Protein AF-A0A8S2FJY9-F1 (afdb_monomer)

InterPro domains:
  IPR004911 Gamma interferon inducible lysosomal thiol reductase GILT [PTHR13234] (1-100)

Sequence (102 aa):
PFIYCTESNDGDVQKVAEECAKKFNVDIDQINACTSSKLGNTLQHNNGLLTEALTPQHDFVPWVTLNGEHTTQIQDDAEADLVALLCKTYKGSTIPDACKKR

Secondary structure (DSSP, 8-state):
-HHHHHHTS-S-HHHHHHHHHHHHT--HHHHHHHHTSHHHHHHHHHHHHHHHT-SSPP-SSS---BTTB--HHHHHHHHHHHHHHHHHH---SS--GGGGG-

Foldseek 3Di:
DLVCQLVVDDDDSLVSSVVSCVVVVNDVVVVVVCCPDPNVVVVVVVVVVVQCPQVVRDPDPPFDDDPSDGDPVLVVCCVVPVLQSCLVPDPDPDRDPSSVVD

pLDDT: mean 96.14, std 3.98, range [67.19, 98.75]

Structure (mmCIF, N/CA/C/O backbone):
data_AF-A0A8S2FJY9-F1
#
_entry.id   AF-A0A8S2FJY9-F1
#
loop_
_atom_site.group_PDB
_atom_site.id
_atom_site.t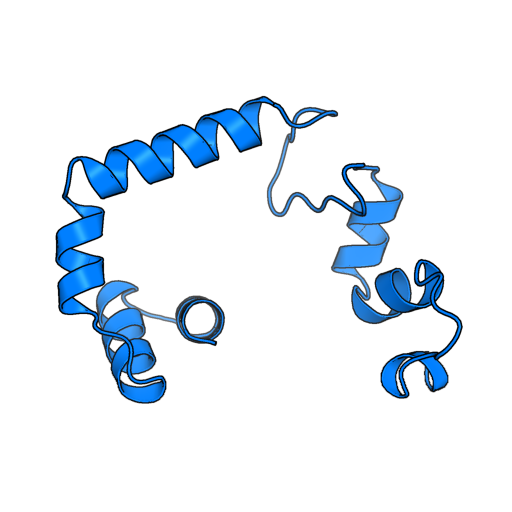ype_symbol
_atom_site.label_atom_id
_atom_site.label_alt_id
_atom_site.label_comp_id
_atom_site.label_asym_id
_atom_site.label_entity_id
_atom_site.label_seq_id
_atom_site.pdbx_PDB_ins_code
_atom_site.Cartn_x
_atom_site.Cartn_y
_atom_site.Cartn_z
_atom_site.occupancy
_atom_site.B_iso_or_equiv
_atom_site.auth_seq_id
_atom_site.auth_comp_id
_atom_site.auth_asym_id
_atom_site.auth_atom_id
_atom_site.pdbx_PDB_model_num
ATOM 1 N N . PRO A 1 1 ? 4.171 -8.936 2.449 1.00 93.50 1 PRO A N 1
ATOM 2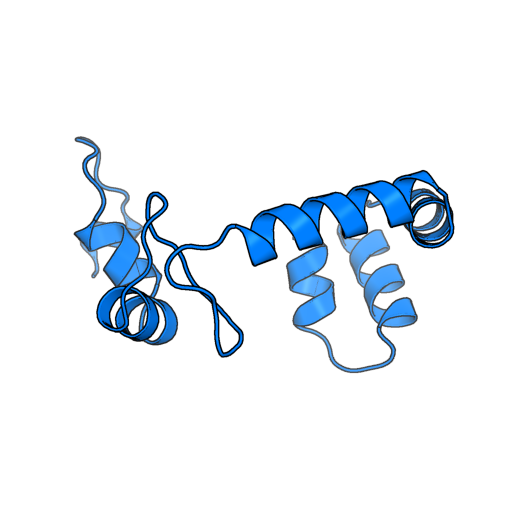 C CA . PRO A 1 1 ? 5.515 -8.957 3.088 1.00 93.50 1 PRO A CA 1
ATOM 3 C C . PRO A 1 1 ? 6.584 -8.254 2.241 1.00 93.50 1 PRO A C 1
ATOM 5 O O . PRO A 1 1 ? 7.318 -7.442 2.785 1.00 93.50 1 PRO A O 1
ATOM 8 N N . PHE A 1 2 ? 6.636 -8.529 0.930 1.00 97.19 2 PHE A N 1
ATOM 9 C CA . PHE A 1 2 ? 7.569 -7.887 -0.005 1.00 97.19 2 PHE A CA 1
ATOM 10 C C . PHE A 1 2 ? 7.445 -6.355 -0.030 1.00 97.19 2 PHE A C 1
ATOM 12 O O . PHE A 1 2 ? 8.384 -5.688 0.375 1.00 97.19 2 PHE A O 1
ATOM 19 N N . ILE A 1 3 ? 6.266 -5.815 -0.373 1.00 96.81 3 ILE A N 1
ATOM 20 C CA . ILE A 1 3 ? 6.025 -4.358 -0.429 1.00 96.81 3 ILE A CA 1
ATOM 21 C C . ILE A 1 3 ? 6.365 -3.684 0.906 1.00 96.81 3 ILE A C 1
ATOM 23 O O . ILE A 1 3 ? 7.129 -2.734 0.929 1.00 96.81 3 ILE A O 1
ATOM 27 N N . TYR A 1 4 ? 5.876 -4.225 2.029 1.00 97.44 4 TYR A N 1
ATOM 28 C CA . TYR A 1 4 ? 6.202 -3.697 3.361 1.00 97.44 4 TYR A CA 1
ATOM 29 C C . TYR A 1 4 ? 7.713 -3.646 3.618 1.00 97.44 4 TYR A C 1
ATOM 31 O O . TYR A 1 4 ? 8.206 -2.669 4.164 1.00 97.44 4 TYR A O 1
ATOM 39 N N . CYS A 1 5 ? 8.454 -4.683 3.221 1.00 98.06 5 CYS A N 1
ATOM 40 C CA . CYS A 1 5 ? 9.907 -4.678 3.331 1.00 98.06 5 CYS A CA 1
ATOM 41 C C . CYS A 1 5 ? 10.521 -3.582 2.463 1.00 98.06 5 CYS A C 1
ATOM 43 O O . CYS A 1 5 ? 11.370 -2.857 2.961 1.00 98.06 5 CYS A O 1
ATOM 45 N N . THR A 1 6 ? 10.068 -3.418 1.221 1.00 97.50 6 THR A N 1
ATOM 46 C CA . THR A 1 6 ? 10.586 -2.368 0.341 1.00 97.50 6 THR A CA 1
ATOM 47 C C . THR A 1 6 ? 10.335 -0.969 0.901 1.00 97.50 6 THR A C 1
ATOM 49 O O . THR A 1 6 ? 11.264 -0.180 0.970 1.00 97.50 6 THR A O 1
ATOM 52 N N . GLU A 1 7 ? 9.123 -0.695 1.381 1.00 96.56 7 GLU A N 1
ATOM 53 C CA . GLU A 1 7 ? 8.731 0.615 1.924 1.00 96.56 7 GLU A CA 1
ATOM 54 C C . GLU A 1 7 ? 9.331 0.917 3.309 1.00 96.56 7 GLU A C 1
ATOM 56 O O . GLU A 1 7 ? 9.424 2.072 3.707 1.00 96.56 7 GLU A O 1
ATOM 61 N N . SER A 1 8 ? 9.726 -0.107 4.074 1.00 97.00 8 SER A N 1
ATOM 62 C CA . SER A 1 8 ? 10.269 0.070 5.435 1.00 97.00 8 SER A CA 1
ATOM 63 C C . SER A 1 8 ? 11.792 0.214 5.482 1.00 97.00 8 SER A C 1
ATOM 65 O O . SER A 1 8 ? 12.353 0.268 6.576 1.00 97.00 8 SER A O 1
ATOM 67 N N . ASN A 1 9 ? 12.474 0.186 4.338 1.00 96.25 9 ASN A N 1
ATOM 68 C CA . ASN A 1 9 ? 13.928 0.299 4.269 1.00 96.25 9 ASN A CA 1
ATOM 69 C C . ASN A 1 9 ? 14.315 1.523 3.440 1.00 96.25 9 ASN A C 1
ATOM 71 O O . ASN A 1 9 ? 13.816 1.721 2.335 1.00 96.25 9 ASN A O 1
ATOM 75 N N . ASP A 1 10 ? 15.247 2.310 3.968 1.00 94.19 10 ASP A N 1
ATOM 76 C CA . ASP A 1 10 ? 15.795 3.468 3.274 1.00 94.19 10 ASP A CA 1
ATOM 77 C C . ASP A 1 10 ? 16.821 3.050 2.214 1.00 94.19 10 ASP A C 1
ATOM 79 O O . ASP A 1 10 ? 17.564 2.079 2.380 1.00 94.19 10 ASP A O 1
ATOM 83 N N . GLY A 1 11 ? 16.930 3.843 1.150 1.00 94.81 11 GLY A N 1
ATOM 84 C CA . GLY A 1 11 ? 17.976 3.701 0.142 1.00 94.81 11 GLY A CA 1
ATOM 85 C C . GLY A 1 11 ? 17.439 3.684 -1.281 1.00 94.81 11 GLY A C 1
ATOM 86 O O . GLY A 1 11 ? 16.359 4.187 -1.577 1.00 94.81 11 GLY A O 1
ATOM 87 N N . ASP A 1 12 ? 18.242 3.129 -2.185 1.00 96.88 12 ASP A N 1
ATOM 88 C CA . ASP A 1 12 ? 17.833 2.947 -3.572 1.00 96.88 12 ASP A CA 1
ATOM 89 C C . ASP A 1 12 ? 16.728 1.887 -3.655 1.00 96.88 12 ASP A C 1
ATOM 91 O O . ASP A 1 12 ? 16.937 0.728 -3.293 1.00 96.88 12 ASP A O 1
ATOM 95 N N . VAL A 1 13 ? 15.555 2.293 -4.143 1.00 93.50 13 VAL A N 1
ATOM 96 C CA . VAL A 1 13 ? 14.350 1.454 -4.166 1.00 93.50 13 VAL A CA 1
ATOM 97 C C . VAL A 1 13 ? 14.573 0.153 -4.940 1.00 93.50 13 VAL A C 1
ATOM 99 O O . VAL A 1 13 ? 14.044 -0.881 -4.536 1.00 93.50 13 VAL A O 1
ATOM 102 N N . GLN A 1 14 ? 15.373 0.160 -6.014 1.00 94.06 14 GLN A N 1
ATOM 103 C CA . GLN A 1 14 ? 15.643 -1.057 -6.786 1.00 94.06 14 GLN A CA 1
ATOM 104 C C . GLN A 1 14 ? 16.498 -2.035 -5.981 1.00 94.06 14 GLN A C 1
ATOM 106 O O . GLN A 1 14 ? 16.144 -3.208 -5.870 1.00 94.06 14 GLN A O 1
ATOM 111 N N . LYS A 1 15 ? 17.568 -1.553 -5.342 1.00 96.94 15 LYS A N 1
ATOM 112 C CA . LYS A 1 15 ? 18.416 -2.395 -4.481 1.00 96.94 15 LYS A CA 1
ATOM 113 C C . LYS A 1 15 ? 17.641 -2.967 -3.300 1.00 96.94 15 LYS A C 1
ATOM 115 O O . LYS A 1 15 ? 17.722 -4.164 -3.030 1.00 96.94 15 LYS A O 1
ATOM 120 N N . VAL A 1 16 ? 16.852 -2.132 -2.627 1.00 97.88 16 VAL A N 1
ATOM 121 C CA . VAL A 1 16 ? 16.010 -2.569 -1.508 1.00 97.88 16 VAL A CA 1
ATOM 122 C C . VAL A 1 16 ? 14.987 -3.609 -1.984 1.00 97.88 16 VAL A C 1
ATOM 124 O O . VAL A 1 16 ? 14.794 -4.637 -1.331 1.00 97.88 16 VAL A O 1
ATOM 127 N N . ALA A 1 17 ? 14.352 -3.394 -3.140 1.00 97.12 17 ALA A N 1
ATOM 128 C CA . ALA A 1 17 ? 13.436 -4.365 -3.727 1.00 97.12 17 ALA A CA 1
ATOM 129 C C . ALA A 1 17 ? 14.132 -5.703 -4.024 1.00 97.12 17 ALA A C 1
ATOM 131 O O . ALA A 1 17 ? 13.586 -6.747 -3.683 1.00 97.12 17 ALA A O 1
ATOM 132 N N . GLU A 1 18 ? 15.346 -5.714 -4.573 1.00 97.31 18 GLU A N 1
ATOM 133 C CA . GLU A 1 18 ? 16.107 -6.950 -4.803 1.00 97.31 18 GLU A CA 1
ATOM 134 C C . GLU A 1 18 ? 16.416 -7.711 -3.501 1.00 97.31 18 GLU A C 1
ATOM 136 O O . GLU A 1 18 ? 16.288 -8.938 -3.441 1.00 97.31 18 GLU A O 1
ATOM 141 N N . GLU A 1 19 ? 16.804 -7.006 -2.436 1.00 97.69 19 GLU A N 1
ATOM 142 C CA . GLU A 1 19 ? 17.069 -7.605 -1.122 1.00 97.69 19 GLU A CA 1
ATOM 143 C C . GLU A 1 19 ? 15.798 -8.197 -0.499 1.00 97.69 19 GLU A C 1
ATOM 145 O O . GLU A 1 19 ? 15.781 -9.351 -0.051 1.00 97.69 19 GLU A O 1
ATOM 150 N N . CYS A 1 20 ? 14.702 -7.440 -0.529 1.00 98.38 20 CYS A N 1
ATOM 151 C CA . CYS A 1 20 ? 13.401 -7.895 -0.058 1.00 98.38 20 CYS A CA 1
ATOM 152 C C . CYS A 1 20 ? 12.861 -9.060 -0.899 1.00 98.38 20 CYS A C 1
ATOM 154 O O . CYS A 1 20 ? 12.245 -9.978 -0.351 1.00 98.38 20 CYS A O 1
ATOM 156 N N . ALA A 1 21 ? 13.120 -9.075 -2.208 1.00 98.06 21 ALA A N 1
ATOM 157 C CA . ALA A 1 21 ? 12.723 -10.165 -3.088 1.00 98.06 21 ALA A CA 1
ATOM 158 C C . ALA A 1 21 ? 13.429 -11.469 -2.711 1.00 98.06 21 ALA A C 1
ATOM 160 O O . ALA A 1 21 ? 12.763 -12.489 -2.534 1.00 98.06 21 ALA A O 1
ATOM 161 N N . LYS A 1 22 ? 14.746 -11.422 -2.464 1.00 97.56 22 LYS A N 1
ATOM 162 C CA . LYS A 1 22 ? 15.515 -12.574 -1.959 1.00 97.56 22 LYS A CA 1
ATOM 163 C C . LYS A 1 22 ? 14.963 -13.073 -0.625 1.00 97.56 22 LYS A C 1
ATOM 165 O O . LYS A 1 22 ? 14.762 -14.272 -0.451 1.00 97.56 22 LYS A O 1
ATOM 170 N N . LYS A 1 23 ? 14.668 -12.159 0.305 1.00 97.69 23 LYS A N 1
ATOM 171 C CA . LYS A 1 23 ? 14.142 -12.493 1.639 1.00 97.69 23 LYS A CA 1
ATOM 172 C C . LYS A 1 23 ? 12.800 -13.227 1.591 1.00 97.69 23 LYS A C 1
ATOM 174 O O . LYS A 1 23 ? 12.559 -14.101 2.420 1.00 97.69 23 LYS A O 1
ATOM 179 N N . PHE A 1 24 ? 11.928 -12.866 0.651 1.00 97.69 24 PHE A N 1
ATOM 180 C CA . PHE A 1 24 ? 10.577 -13.427 0.541 1.00 97.69 24 PHE A CA 1
ATOM 181 C C . PHE A 1 24 ? 10.387 -14.370 -0.651 1.00 97.69 24 PHE A C 1
ATOM 183 O O . PHE A 1 24 ? 9.252 -14.747 -0.933 1.00 97.69 24 PHE A O 1
ATOM 190 N N . ASN A 1 25 ? 11.477 -14.774 -1.313 1.00 96.94 25 ASN A N 1
ATOM 191 C CA . ASN A 1 25 ? 11.468 -15.644 -2.489 1.00 96.94 25 ASN A CA 1
ATOM 192 C C . ASN A 1 25 ? 10.515 -15.147 -3.596 1.00 96.94 25 ASN A C 1
ATOM 194 O O . ASN A 1 25 ? 9.706 -15.901 -4.137 1.00 96.94 25 ASN A O 1
ATOM 198 N N . VAL A 1 26 ? 10.586 -13.848 -3.882 1.00 97.75 26 VAL A N 1
ATOM 199 C CA . VAL A 1 26 ? 9.858 -13.194 -4.973 1.00 97.75 26 VAL A CA 1
ATOM 200 C C . VAL A 1 26 ? 10.762 -13.143 -6.201 1.00 97.75 26 VAL A C 1
ATOM 202 O O . VAL A 1 26 ? 11.931 -12.781 -6.095 1.00 97.75 26 VAL A O 1
ATOM 205 N N . ASP A 1 27 ? 10.219 -13.488 -7.367 1.00 97.56 27 ASP A N 1
ATOM 206 C CA . ASP A 1 27 ? 10.924 -13.382 -8.645 1.00 97.56 27 ASP A CA 1
ATOM 207 C C . ASP A 1 27 ? 11.009 -11.906 -9.072 1.00 97.56 27 ASP A C 1
ATOM 209 O O . ASP A 1 27 ? 10.068 -11.340 -9.639 1.00 97.56 27 ASP A O 1
ATOM 213 N N . ILE A 1 28 ? 12.127 -11.259 -8.733 1.00 96.81 28 ILE A N 1
ATOM 214 C CA . ILE A 1 28 ? 12.344 -9.844 -9.047 1.00 96.81 28 ILE A CA 1
ATOM 215 C C . ILE A 1 28 ? 12.512 -9.609 -10.551 1.00 96.81 28 ILE A C 1
ATOM 217 O O . ILE A 1 28 ? 12.116 -8.554 -11.042 1.00 96.81 28 ILE A O 1
ATOM 221 N N . ASP A 1 29 ? 13.020 -10.587 -11.303 1.00 97.06 29 ASP A N 1
ATOM 222 C CA . ASP A 1 29 ? 13.221 -10.452 -12.745 1.00 97.06 29 ASP A CA 1
ATOM 223 C C . ASP A 1 29 ? 11.875 -10.386 -13.471 1.00 97.06 29 ASP A C 1
ATOM 225 O O . ASP A 1 29 ? 11.684 -9.547 -14.355 1.00 97.06 29 ASP A O 1
ATOM 229 N N . GLN A 1 30 ? 10.893 -11.188 -13.041 1.00 97.44 30 GLN A N 1
ATOM 230 C CA . GLN A 1 30 ? 9.515 -11.070 -13.529 1.00 97.44 30 GLN A CA 1
ATOM 231 C C . GLN A 1 30 ? 8.886 -9.716 -13.190 1.00 97.44 30 GLN A C 1
ATOM 233 O O . GLN A 1 30 ? 8.191 -9.139 -14.031 1.00 97.44 30 GLN A O 1
ATOM 238 N N . ILE A 1 31 ? 9.131 -9.182 -11.988 1.00 96.69 31 ILE A N 1
ATOM 239 C CA . ILE A 1 31 ? 8.638 -7.853 -11.600 1.00 96.69 31 ILE A CA 1
ATOM 240 C C . ILE A 1 31 ? 9.278 -6.776 -12.481 1.00 96.69 31 ILE A C 1
ATOM 242 O O . ILE A 1 31 ? 8.556 -5.974 -13.069 1.00 96.69 31 ILE A O 1
ATOM 246 N N . ASN A 1 32 ? 10.600 -6.791 -12.644 1.00 95.81 32 ASN A N 1
ATOM 247 C CA . ASN A 1 32 ? 11.346 -5.826 -13.456 1.00 95.81 32 ASN A CA 1
ATOM 248 C C . ASN A 1 32 ? 10.948 -5.874 -14.938 1.00 95.81 32 ASN A C 1
ATOM 250 O O . ASN A 1 32 ? 10.785 -4.838 -15.587 1.00 95.81 32 ASN A O 1
ATOM 254 N N . ALA A 1 33 ? 10.731 -7.073 -15.481 1.00 97.31 33 ALA A N 1
ATOM 255 C CA . ALA A 1 33 ? 10.191 -7.231 -16.824 1.00 97.31 33 ALA A CA 1
ATOM 256 C C . ALA A 1 33 ? 8.765 -6.660 -16.922 1.00 97.31 33 ALA A C 1
ATOM 258 O O . ALA A 1 33 ? 8.416 -6.024 -17.916 1.00 97.31 33 ALA A O 1
ATOM 259 N N . CYS A 1 34 ? 7.941 -6.840 -15.885 1.00 97.81 34 CYS A N 1
ATOM 260 C CA . CYS A 1 34 ? 6.579 -6.317 -15.847 1.00 97.81 34 CYS A CA 1
ATOM 261 C C . CYS A 1 34 ? 6.542 -4.782 -15.808 1.00 97.81 34 CYS A C 1
ATOM 263 O O . CYS A 1 34 ? 5.786 -4.194 -16.587 1.00 97.81 34 CYS A O 1
ATOM 265 N N . THR A 1 35 ? 7.359 -4.126 -14.974 1.00 95.88 35 THR A N 1
ATOM 266 C CA . THR A 1 35 ? 7.303 -2.664 -14.749 1.00 95.88 35 THR A CA 1
ATOM 267 C C . THR A 1 35 ? 7.550 -1.833 -16.008 1.00 95.88 35 THR A C 1
ATOM 269 O O . THR A 1 35 ? 6.995 -0.745 -16.139 1.00 95.88 35 THR A O 1
ATOM 272 N N . SER A 1 36 ? 8.325 -2.357 -16.960 1.00 95.62 36 SER A N 1
ATOM 273 C CA . SER A 1 36 ? 8.613 -1.716 -18.252 1.00 95.62 36 SER A CA 1
ATOM 274 C C . SER A 1 36 ? 7.739 -2.222 -19.411 1.00 95.62 36 SER A C 1
ATOM 276 O O . SER A 1 36 ? 7.865 -1.757 -20.545 1.00 95.62 36 SER A O 1
ATOM 278 N N . SER A 1 37 ? 6.833 -3.167 -19.150 1.00 98.38 37 SER A N 1
ATOM 279 C CA . SER A 1 37 ? 5.987 -3.790 -20.170 1.00 98.38 37 SER A CA 1
ATOM 280 C C . SER A 1 37 ? 4.636 -3.089 -20.355 1.00 98.38 37 SER A C 1
ATOM 282 O O . SER A 1 37 ? 4.164 -2.322 -19.512 1.00 98.38 37 SER A O 1
ATOM 284 N N . LYS A 1 38 ? 3.929 -3.456 -21.434 1.00 98.62 38 LYS A N 1
ATOM 285 C CA . LYS A 1 38 ? 2.519 -3.085 -21.638 1.00 98.62 38 LYS A CA 1
ATOM 286 C C . LYS A 1 38 ? 1.623 -3.541 -20.479 1.00 98.62 38 LYS A C 1
ATOM 288 O O . LYS A 1 38 ? 0.666 -2.843 -20.149 1.00 98.62 38 LYS A O 1
ATOM 293 N N . LEU A 1 39 ? 1.914 -4.696 -19.875 1.00 98.38 39 LEU A N 1
ATOM 294 C CA . LEU A 1 39 ? 1.152 -5.189 -18.730 1.00 98.38 39 LEU A CA 1
ATOM 295 C C . LEU A 1 39 ? 1.320 -4.252 -17.530 1.00 98.38 39 LEU A C 1
ATOM 297 O O . LEU A 1 39 ? 0.314 -3.837 -16.965 1.00 98.38 39 LEU A O 1
ATOM 301 N N . GLY A 1 40 ? 2.553 -3.852 -17.204 1.00 98.50 40 GLY A N 1
ATOM 302 C CA . GLY A 1 40 ? 2.823 -2.890 -16.130 1.00 98.50 40 GLY A CA 1
ATOM 303 C C . GLY A 1 40 ? 2.086 -1.568 -16.340 1.00 98.50 40 GLY A C 1
ATOM 304 O O . GLY A 1 40 ? 1.398 -1.094 -15.439 1.00 98.50 40 GLY A O 1
ATOM 305 N N . ASN A 1 41 ? 2.125 -1.027 -17.562 1.00 98.69 41 ASN A N 1
ATOM 306 C CA . ASN A 1 41 ? 1.369 0.179 -17.904 1.00 98.69 41 ASN A CA 1
ATOM 307 C C . ASN A 1 41 ? -0.154 -0.009 -17.755 1.00 98.69 41 ASN A C 1
ATOM 309 O O . ASN A 1 41 ? -0.827 0.858 -17.206 1.00 98.69 41 ASN A O 1
ATOM 313 N N . THR A 1 42 ? -0.689 -1.155 -18.186 1.00 98.69 42 THR A N 1
ATOM 314 C CA . THR A 1 42 ? -2.122 -1.475 -18.060 1.00 98.69 42 THR A CA 1
ATOM 315 C C . THR A 1 42 ? -2.548 -1.558 -16.593 1.00 98.69 42 THR A C 1
ATOM 317 O O . THR A 1 42 ? -3.583 -1.014 -16.219 1.00 98.69 42 THR A O 1
ATOM 320 N N . LEU A 1 43 ? -1.741 -2.205 -15.748 1.00 98.69 43 LEU A N 1
ATOM 321 C CA . LEU A 1 43 ? -1.999 -2.300 -14.311 1.00 98.69 43 LEU A CA 1
ATOM 322 C C . LEU A 1 43 ? -1.967 -0.917 -13.648 1.00 98.69 43 LEU A C 1
ATOM 324 O O . LEU A 1 43 ? -2.871 -0.593 -12.880 1.00 98.69 43 LEU A O 1
ATOM 328 N N . GLN A 1 44 ? -0.988 -0.076 -13.997 1.00 98.62 44 GLN A N 1
ATOM 329 C CA . GLN A 1 44 ? -0.907 1.290 -13.477 1.00 98.62 44 GLN A CA 1
ATOM 330 C C . GLN A 1 44 ? -2.094 2.153 -13.929 1.00 98.62 44 GLN A C 1
ATOM 332 O O . GLN A 1 44 ? -2.636 2.908 -13.126 1.00 98.62 44 GLN A O 1
ATOM 337 N N . HIS A 1 45 ? -2.537 2.018 -15.183 1.00 98.62 45 HIS A N 1
ATOM 338 C CA . HIS A 1 45 ? -3.730 2.703 -15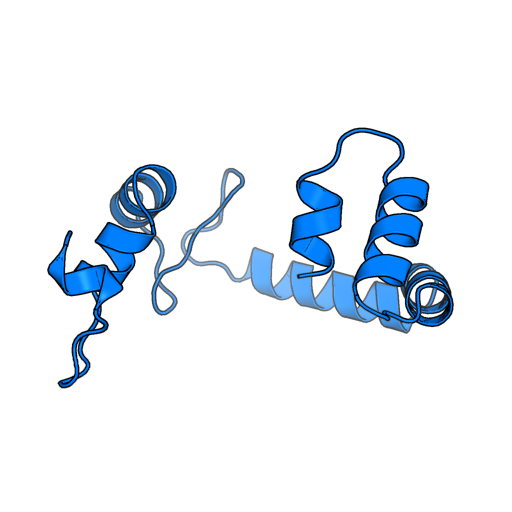.684 1.00 98.62 45 HIS A CA 1
ATOM 339 C C . HIS A 1 45 ? -4.993 2.284 -14.920 1.00 98.62 45 HIS A C 1
ATOM 341 O O . HIS A 1 45 ? -5.757 3.146 -14.494 1.00 98.62 45 HIS A O 1
ATOM 347 N N . ASN A 1 46 ? -5.181 0.983 -14.679 1.00 98.75 46 ASN A N 1
ATOM 348 C CA . ASN A 1 46 ? -6.316 0.483 -13.902 1.00 98.75 46 ASN A CA 1
ATOM 349 C C . ASN A 1 46 ? -6.315 1.027 -12.467 1.00 98.75 46 ASN A C 1
ATOM 351 O O . ASN A 1 46 ? -7.367 1.415 -11.966 1.00 98.75 46 ASN A O 1
ATOM 355 N N . ASN A 1 47 ? -5.147 1.106 -11.822 1.00 98.44 47 ASN A N 1
ATOM 356 C CA . ASN A 1 47 ? -5.027 1.744 -10.510 1.00 98.44 47 ASN A CA 1
ATOM 357 C C . ASN A 1 47 ? -5.383 3.237 -10.574 1.00 98.44 47 ASN A C 1
ATOM 359 O O . ASN A 1 47 ? -6.084 3.720 -9.695 1.00 98.44 47 ASN A O 1
ATOM 363 N N . GLY A 1 48 ? -4.975 3.946 -11.633 1.00 98.31 48 GLY A N 1
ATOM 364 C CA . GLY A 1 48 ? -5.381 5.333 -11.878 1.00 98.31 48 GLY A CA 1
ATOM 365 C C . GLY A 1 48 ? -6.901 5.497 -11.955 1.00 98.31 48 GLY A C 1
ATOM 366 O O . GLY A 1 48 ? -7.454 6.325 -11.242 1.00 98.31 48 GLY A O 1
ATOM 367 N N . LEU A 1 49 ? -7.585 4.645 -12.727 1.00 98.56 49 LEU A N 1
ATOM 368 C CA . LEU A 1 49 ? -9.051 4.654 -12.824 1.00 98.56 49 LEU A CA 1
ATOM 369 C C . LEU A 1 49 ? -9.734 4.370 -11.476 1.00 98.56 49 LEU A C 1
ATOM 371 O O . LEU A 1 49 ? -10.733 5.007 -11.150 1.00 98.56 49 LEU A O 1
ATOM 375 N N . LEU A 1 50 ? -9.206 3.432 -10.681 1.00 97.75 50 LEU A N 1
ATOM 376 C CA . LEU A 1 50 ? -9.724 3.144 -9.336 1.00 97.75 50 LEU A CA 1
ATOM 377 C C . LEU A 1 50 ? -9.556 4.344 -8.395 1.00 97.75 50 LEU A C 1
ATOM 379 O O . LEU A 1 50 ? -10.469 4.657 -7.635 1.00 97.75 50 LEU A O 1
ATOM 383 N N . THR A 1 51 ? -8.413 5.025 -8.468 1.00 98.00 51 THR A N 1
ATOM 384 C CA . THR A 1 51 ? -8.113 6.216 -7.667 1.00 98.00 51 THR A CA 1
ATOM 385 C C . THR A 1 51 ? -8.954 7.428 -8.088 1.00 98.00 51 THR A C 1
ATOM 387 O O . THR A 1 51 ? -9.432 8.172 -7.233 1.00 98.00 51 THR A O 1
ATOM 390 N N . GLU A 1 52 ? -9.185 7.623 -9.389 1.00 97.62 52 GLU A N 1
ATOM 391 C CA . GLU A 1 52 ? -10.071 8.669 -9.924 1.00 97.62 52 GLU A CA 1
ATOM 392 C C . GLU A 1 52 ? -11.541 8.439 -9.549 1.00 97.62 52 GLU A C 1
ATOM 394 O O . GLU A 1 52 ? -12.285 9.397 -9.354 1.00 97.62 52 GLU A O 1
ATOM 399 N N . ALA A 1 53 ? -11.958 7.177 -9.410 1.00 97.25 53 ALA A N 1
ATOM 400 C CA . ALA A 1 53 ? -13.320 6.804 -9.036 1.00 97.25 53 ALA A CA 1
ATOM 401 C C . ALA A 1 53 ? -13.620 6.930 -7.527 1.00 97.25 53 ALA A C 1
ATOM 403 O O . ALA A 1 53 ? -14.752 6.669 -7.108 1.00 97.25 53 ALA A O 1
ATOM 404 N N . LEU A 1 54 ? -12.637 7.307 -6.698 1.00 97.56 54 LEU A N 1
ATOM 405 C CA . LEU A 1 54 ? -12.836 7.488 -5.259 1.00 97.56 54 LEU A CA 1
ATOM 406 C C . LEU A 1 54 ? -13.898 8.555 -4.971 1.00 97.56 54 LEU A C 1
ATOM 408 O O . LEU A 1 54 ? -13.930 9.619 -5.586 1.00 97.56 54 LEU A O 1
ATOM 412 N N . THR A 1 55 ? -14.764 8.267 -4.000 1.00 95.44 55 THR A N 1
ATOM 413 C CA . THR A 1 55 ? -15.773 9.205 -3.499 1.00 95.44 55 THR A CA 1
ATOM 414 C C . THR A 1 55 ? -15.702 9.269 -1.965 1.00 95.44 55 THR A C 1
ATOM 416 O O . THR A 1 55 ? -15.930 8.244 -1.322 1.00 95.44 55 THR A O 1
ATOM 419 N N . PRO A 1 56 ? -15.428 10.446 -1.365 1.00 96.31 56 PRO A N 1
ATOM 420 C CA . PRO A 1 56 ? -15.008 11.682 -2.031 1.00 96.31 56 PRO A CA 1
ATOM 421 C C . PRO A 1 56 ? -13.679 11.520 -2.784 1.00 96.31 56 PRO A C 1
ATOM 423 O O . PRO A 1 56 ? -12.907 10.598 -2.514 1.00 96.31 56 PRO A O 1
ATOM 426 N N . GLN A 1 57 ? -13.440 12.412 -3.748 1.00 96.94 57 GLN A N 1
ATOM 427 C CA . GLN A 1 57 ? -12.160 12.473 -4.446 1.00 96.94 57 GLN A CA 1
ATOM 428 C C . GLN A 1 57 ? -11.055 12.778 -3.427 1.00 96.94 57 GLN A C 1
ATOM 430 O O . GLN A 1 57 ? -11.218 13.668 -2.594 1.00 96.94 57 GLN A O 1
ATOM 435 N N . HIS A 1 58 ? -9.955 12.031 -3.497 1.00 96.31 58 HIS A N 1
ATOM 436 C CA . HIS A 1 58 ? -8.807 12.229 -2.619 1.00 96.31 58 HIS A CA 1
ATOM 437 C C . HIS A 1 58 ? -8.103 13.562 -2.912 1.00 96.31 58 HIS A C 1
ATOM 439 O O . HIS A 1 58 ? -7.953 13.953 -4.071 1.00 96.31 58 HIS A O 1
ATOM 445 N N . ASP A 1 59 ? -7.645 14.239 -1.864 1.00 96.25 59 ASP A N 1
ATOM 446 C CA . ASP A 1 59 ? -6.878 15.490 -1.930 1.00 96.25 59 ASP A CA 1
ATOM 447 C C . ASP A 1 59 ? -5.465 15.362 -1.329 1.00 96.25 59 ASP A C 1
ATOM 449 O O . ASP A 1 59 ? -4.614 16.222 -1.561 1.00 96.25 59 ASP A O 1
ATOM 453 N N . PHE A 1 60 ? -5.177 14.259 -0.632 1.00 96.50 60 PHE A N 1
ATOM 454 C CA . PHE A 1 60 ? -3.843 13.885 -0.165 1.00 96.50 60 PHE A CA 1
ATOM 455 C C . PHE A 1 60 ? -3.650 12.363 -0.142 1.00 96.50 60 PHE A C 1
ATOM 457 O O . PHE A 1 60 ? -4.560 11.581 -0.424 1.00 96.50 60 PHE A O 1
ATOM 464 N N . VAL A 1 61 ? -2.427 11.945 0.187 1.00 96.50 61 VAL A N 1
ATOM 465 C CA . VAL A 1 61 ? -2.082 10.553 0.488 1.00 96.50 61 VAL A CA 1
ATOM 466 C C . VAL A 1 61 ? -1.385 10.473 1.852 1.00 96.50 61 VAL A C 1
ATOM 468 O O . VAL A 1 61 ? -0.651 11.405 2.190 1.00 96.50 61 VAL A O 1
ATOM 471 N N . PRO A 1 62 ? -1.566 9.379 2.617 1.00 96.12 62 PRO A N 1
ATOM 472 C CA . PRO A 1 62 ? -2.387 8.200 2.303 1.00 96.12 62 PRO A CA 1
ATOM 473 C C . PRO A 1 62 ? -3.900 8.489 2.324 1.00 96.12 62 PRO A C 1
ATOM 475 O O . PRO A 1 62 ? -4.355 9.332 3.084 1.00 96.12 62 PRO A O 1
ATOM 478 N N . TRP A 1 63 ? -4.684 7.769 1.512 1.00 97.88 63 TRP A N 1
ATOM 479 C CA . TRP A 1 63 ? -6.151 7.886 1.466 1.00 97.88 63 TRP A CA 1
ATOM 480 C C . TRP A 1 63 ? -6.810 6.560 1.850 1.00 97.88 63 TRP A C 1
ATOM 482 O O . TRP A 1 63 ? -6.807 5.600 1.075 1.00 97.88 63 TRP A O 1
ATOM 492 N N . VAL A 1 64 ? -7.342 6.479 3.068 1.00 97.81 64 VAL A N 1
ATOM 493 C CA . VAL A 1 64 ? -7.884 5.241 3.634 1.00 97.81 64 VAL A CA 1
ATOM 494 C C . VAL A 1 64 ? -9.379 5.145 3.358 1.00 97.81 64 VAL A C 1
ATOM 496 O O . VAL A 1 64 ? -10.144 6.053 3.665 1.00 97.81 64 VAL A O 1
ATOM 499 N N . THR A 1 65 ? -9.813 4.006 2.819 1.00 97.19 65 THR A N 1
ATOM 500 C CA . THR A 1 65 ? -11.234 3.648 2.742 1.00 97.19 65 THR A CA 1
ATOM 501 C C . THR A 1 65 ? -11.512 2.475 3.675 1.00 97.19 65 THR A C 1
ATOM 503 O O . THR A 1 65 ? -10.713 1.543 3.782 1.00 97.19 65 THR A O 1
ATOM 506 N N . LEU A 1 66 ? -12.658 2.501 4.353 1.00 97.44 66 LEU A N 1
ATOM 507 C CA . LEU A 1 66 ? -13.134 1.415 5.202 1.00 97.44 66 LEU A CA 1
ATOM 508 C C . LEU A 1 66 ? -14.492 0.955 4.682 1.00 97.44 66 LEU A C 1
ATOM 510 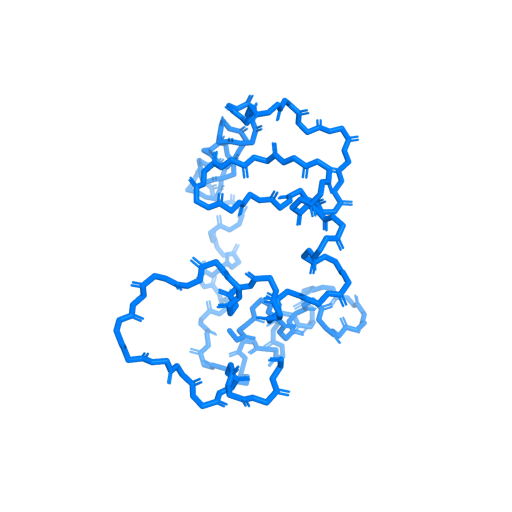O O . LEU A 1 66 ? -15.449 1.720 4.658 1.00 97.44 66 LEU A O 1
ATOM 514 N N . ASN A 1 67 ? -14.574 -0.306 4.248 1.00 94.81 67 ASN A N 1
ATOM 515 C CA . ASN A 1 67 ? -15.772 -0.879 3.619 1.00 94.81 67 ASN A CA 1
ATOM 516 C C . ASN A 1 67 ? -16.291 -0.074 2.408 1.00 94.81 67 ASN A C 1
ATOM 518 O O . ASN A 1 67 ? -17.493 -0.024 2.170 1.00 94.81 67 ASN A O 1
ATOM 522 N N . GLY A 1 68 ? -15.382 0.532 1.638 1.00 94.56 68 GLY A N 1
ATOM 523 C CA . GLY A 1 68 ? -15.714 1.317 0.445 1.00 94.56 68 GLY A CA 1
ATOM 524 C C . GLY A 1 68 ? -16.081 2.778 0.716 1.00 94.56 68 GLY A C 1
ATOM 525 O O . GLY A 1 68 ? -16.351 3.503 -0.235 1.00 94.56 68 GLY A O 1
ATOM 526 N N . GLU A 1 69 ? -16.058 3.225 1.973 1.00 96.25 69 GLU A N 1
ATOM 527 C CA . GLU A 1 69 ? -16.355 4.607 2.354 1.00 96.25 69 GLU A CA 1
ATOM 528 C C . GLU A 1 69 ? -15.108 5.318 2.887 1.00 96.25 69 GLU A C 1
ATOM 530 O O . GLU A 1 69 ? -14.247 4.705 3.523 1.00 96.25 69 GLU A O 1
ATOM 535 N N . HIS A 1 70 ? -15.030 6.629 2.658 1.00 97.62 70 HIS A N 1
ATOM 536 C CA . HIS A 1 70 ? -14.031 7.503 3.263 1.00 97.62 70 HIS A CA 1
ATOM 537 C C . HIS A 1 70 ? -14.715 8.663 3.991 1.00 97.62 70 HIS A C 1
ATOM 539 O O . HIS A 1 70 ? -15.634 9.295 3.470 1.00 97.62 70 HIS A O 1
ATOM 545 N N . THR A 1 71 ? -14.229 8.959 5.193 1.00 97.69 71 THR A N 1
ATOM 546 C CA . THR A 1 71 ? -14.558 10.165 5.962 1.00 97.69 71 THR A CA 1
ATOM 547 C C . THR A 1 71 ? -13.302 10.629 6.690 1.00 97.69 71 THR A C 1
ATOM 549 O O . THR A 1 71 ? -12.434 9.805 6.981 1.00 97.69 71 THR A O 1
ATOM 552 N N . THR A 1 72 ? -13.242 11.906 7.071 1.00 97.31 72 THR A N 1
ATOM 553 C CA . THR A 1 72 ? -12.146 12.430 7.903 1.00 97.31 72 THR A CA 1
ATOM 554 C C . THR A 1 72 ? -11.973 11.616 9.187 1.00 97.31 72 T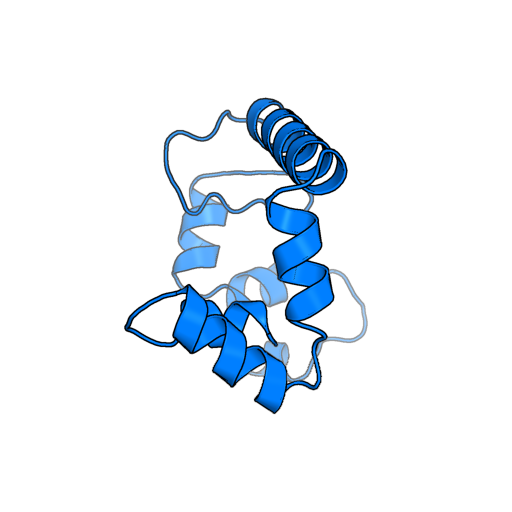HR A C 1
ATOM 556 O O . THR A 1 72 ? -10.859 11.260 9.528 1.00 97.31 72 THR A O 1
ATOM 559 N N . GLN A 1 73 ? -13.065 11.193 9.838 1.00 98.12 73 GLN A N 1
ATOM 560 C CA . GLN A 1 73 ? -12.968 10.356 11.040 1.00 98.12 73 GLN A CA 1
ATOM 561 C C . GLN A 1 73 ? -12.359 8.973 10.758 1.00 98.12 73 GLN A C 1
ATOM 563 O O . GLN A 1 73 ? -11.580 8.482 11.566 1.00 98.12 73 GLN A O 1
ATOM 568 N N . ILE A 1 74 ? -12.712 8.329 9.636 1.00 98.12 74 ILE A N 1
ATOM 569 C CA . ILE A 1 74 ? -12.102 7.046 9.238 1.00 98.12 74 ILE A CA 1
ATOM 570 C C . ILE A 1 74 ? -10.604 7.233 9.008 1.00 98.12 74 ILE A C 1
ATOM 572 O O . ILE A 1 74 ? -9.826 6.394 9.454 1.00 98.12 74 ILE A O 1
ATOM 576 N N . GLN A 1 75 ? -10.216 8.311 8.324 1.00 98.06 75 GLN A N 1
ATOM 577 C CA . GLN A 1 75 ? -8.816 8.634 8.080 1.00 98.06 75 GLN A CA 1
ATOM 578 C C . GLN A 1 75 ? -8.062 8.842 9.399 1.00 98.06 75 GLN A C 1
ATOM 580 O O . GLN A 1 75 ? -7.077 8.151 9.643 1.00 98.06 75 GLN A O 1
ATOM 585 N N . ASP A 1 76 ? -8.563 9.725 10.2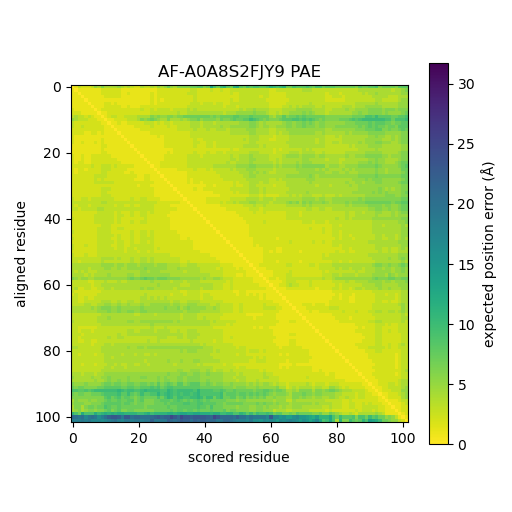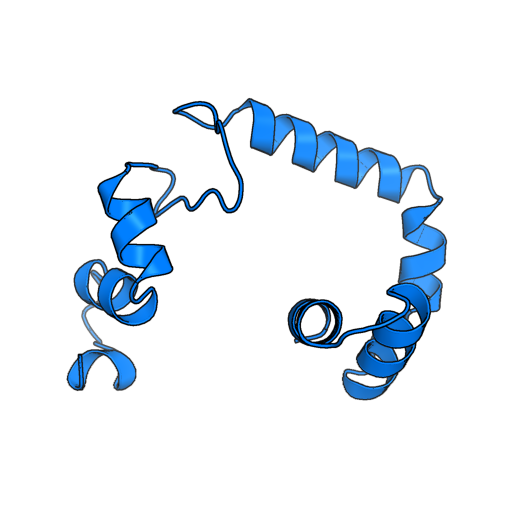64 1.00 98.12 76 ASP A N 1
ATOM 586 C CA . ASP A 1 76 ? -7.931 10.073 11.538 1.00 98.12 76 ASP A CA 1
ATOM 587 C C . ASP A 1 76 ? -7.804 8.845 12.454 1.00 98.12 76 ASP A C 1
ATOM 589 O O . ASP A 1 76 ? -6.737 8.586 13.013 1.00 98.12 76 ASP A O 1
ATOM 593 N N . ASP A 1 77 ? -8.869 8.041 12.577 1.00 98.00 77 ASP A N 1
ATOM 594 C CA . ASP A 1 77 ? -8.856 6.815 13.382 1.00 98.00 77 ASP A CA 1
ATOM 595 C C . ASP A 1 77 ? -7.874 5.778 12.805 1.00 98.00 77 ASP A C 1
ATOM 597 O O . ASP A 1 77 ? -7.194 5.082 13.562 1.00 98.00 77 ASP A O 1
ATOM 601 N N . ALA A 1 78 ? -7.791 5.661 11.473 1.00 97.94 78 ALA A N 1
ATOM 602 C CA . ALA A 1 78 ? -6.890 4.725 10.804 1.00 97.94 78 ALA A CA 1
ATOM 603 C C . ALA A 1 78 ? -5.418 5.109 10.988 1.00 97.94 78 ALA A C 1
ATOM 605 O O . ALA A 1 78 ? -4.588 4.236 11.245 1.00 97.94 78 ALA A O 1
ATOM 606 N N . GLU A 1 79 ? -5.094 6.395 10.865 1.00 97.19 79 GLU A N 1
ATOM 607 C CA . GLU A 1 79 ? -3.738 6.902 11.073 1.00 97.19 79 GLU A CA 1
ATOM 608 C C . GLU A 1 79 ? -3.321 6.848 12.548 1.00 97.19 79 GLU A C 1
ATOM 610 O O . GLU A 1 79 ? -2.160 6.560 12.843 1.00 97.19 79 GLU A O 1
ATOM 615 N N . ALA A 1 80 ? -4.256 7.067 13.478 1.00 97.44 80 ALA A N 1
ATOM 616 C CA . ALA A 1 80 ? -3.983 7.018 14.912 1.00 97.44 80 ALA A CA 1
ATOM 617 C C . ALA A 1 80 ? -3.800 5.582 15.437 1.00 97.44 80 ALA A C 1
ATOM 619 O O . ALA A 1 80 ? -2.801 5.283 16.094 1.00 97.44 80 ALA A O 1
ATOM 620 N N . ASP A 1 81 ? -4.762 4.691 15.176 1.00 96.81 81 ASP A N 1
ATOM 621 C CA . ASP A 1 81 ? -4.692 3.269 15.527 1.00 96.81 81 ASP A CA 1
ATOM 622 C C . ASP A 1 81 ? -5.623 2.449 14.620 1.00 96.81 81 ASP A C 1
ATOM 624 O O . ASP A 1 81 ? -6.770 2.131 14.959 1.00 96.81 81 ASP A O 1
ATOM 628 N N . LEU A 1 82 ? -5.091 2.040 13.463 1.00 96.38 82 LEU A N 1
ATOM 629 C CA . LEU A 1 82 ? -5.808 1.194 12.509 1.00 96.38 82 LEU A CA 1
ATOM 630 C C . LEU A 1 82 ? -6.368 -0.084 13.153 1.00 96.38 82 LEU A C 1
ATOM 632 O O . LEU A 1 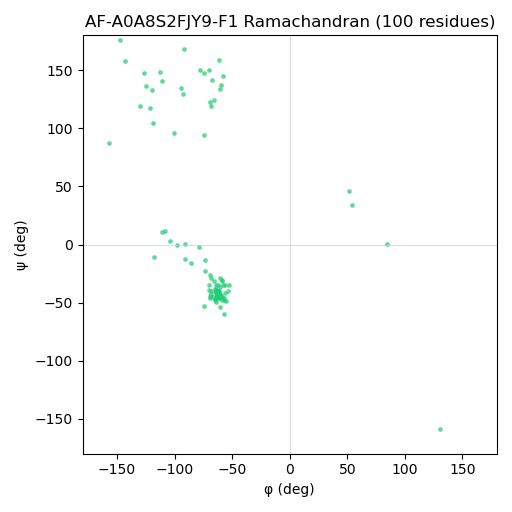82 ? -7.447 -0.540 12.777 1.00 96.38 82 LEU A O 1
ATOM 636 N N . VAL A 1 83 ? -5.673 -0.677 14.129 1.00 96.19 83 VAL A N 1
ATOM 637 C CA . VAL A 1 83 ? -6.147 -1.905 14.781 1.00 96.19 83 VAL A CA 1
ATOM 638 C C . VAL A 1 83 ? -7.381 -1.608 15.625 1.00 96.19 83 VAL A C 1
ATOM 640 O O . VAL A 1 83 ? -8.355 -2.355 15.541 1.00 96.19 83 VAL A O 1
ATOM 643 N N . ALA A 1 84 ? -7.380 -0.516 16.392 1.00 96.06 84 ALA A N 1
ATOM 644 C CA . ALA A 1 84 ? -8.548 -0.096 17.163 1.00 96.06 84 ALA A CA 1
ATOM 645 C C . ALA A 1 84 ? -9.755 0.194 16.252 1.00 96.06 84 ALA A C 1
ATOM 647 O O . ALA A 1 84 ? -10.854 -0.298 16.524 1.00 96.06 84 ALA A O 1
ATOM 648 N N . LEU A 1 85 ? -9.551 0.902 15.132 1.00 97.06 85 LEU A N 1
ATOM 649 C CA . LEU A 1 85 ? -10.601 1.165 14.139 1.00 97.06 85 LEU A CA 1
ATOM 650 C C . LEU A 1 85 ? -11.198 -0.132 13.573 1.00 97.06 85 LEU A C 1
ATOM 652 O O . LEU A 1 85 ? -12.424 -0.296 13.521 1.00 97.06 85 LEU A O 1
ATOM 656 N N . LEU A 1 86 ? -10.340 -1.074 13.172 1.00 96.31 86 LEU A N 1
ATOM 657 C CA . LEU A 1 86 ? -10.769 -2.368 12.643 1.00 96.31 86 LEU A CA 1
ATOM 658 C C . LEU A 1 86 ? -11.535 -3.174 13.694 1.00 96.31 86 LEU A C 1
ATOM 660 O O . LEU A 1 86 ? -12.595 -3.716 13.388 1.00 96.31 86 LEU A O 1
ATOM 664 N N . CYS A 1 87 ? -11.049 -3.216 14.934 1.00 96.00 87 CYS A N 1
ATOM 665 C CA . CYS A 1 87 ? -11.703 -3.929 16.027 1.00 96.00 87 CYS A CA 1
ATOM 666 C C . CYS A 1 87 ? -13.079 -3.346 16.368 1.00 96.00 87 CYS A C 1
ATOM 668 O O . CYS A 1 87 ? -14.036 -4.102 16.523 1.00 96.00 87 CYS A O 1
ATOM 670 N N . LYS A 1 88 ? -13.203 -2.014 16.406 1.00 94.62 88 LYS A N 1
ATOM 671 C CA . LYS A 1 88 ? -14.475 -1.301 16.612 1.00 94.62 88 LYS A CA 1
ATOM 672 C C . LYS A 1 88 ? -15.484 -1.573 15.493 1.00 94.62 88 LYS A C 1
ATOM 674 O O . LYS A 1 88 ? -16.685 -1.632 15.746 1.00 94.62 88 LYS A O 1
ATOM 679 N N . THR A 1 89 ? -15.005 -1.729 14.260 1.00 95.62 89 THR A N 1
ATOM 680 C CA . THR A 1 89 ? -15.858 -1.898 13.071 1.00 95.62 89 THR A CA 1
ATOM 681 C C . THR A 1 89 ? -16.163 -3.368 12.763 1.00 95.62 89 THR A C 1
ATOM 683 O O . THR A 1 89 ? -17.046 -3.669 11.956 1.00 95.62 89 THR A O 1
ATOM 686 N N . TYR A 1 90 ? -15.459 -4.305 13.399 1.00 95.00 90 TYR A N 1
ATOM 687 C CA . TYR A 1 90 ? -15.616 -5.731 13.154 1.00 95.00 90 TYR A CA 1
ATOM 688 C C . TYR A 1 90 ? -16.999 -6.235 13.592 1.00 95.00 90 TYR A C 1
ATOM 690 O O . TYR A 1 90 ? -17.397 -6.099 14.745 1.00 95.00 90 TYR A O 1
ATOM 698 N N . LYS A 1 91 ? -17.730 -6.861 12.662 1.00 93.81 91 LYS A N 1
ATOM 699 C CA . LYS A 1 91 ? -19.096 -7.381 12.885 1.00 93.81 91 LYS A CA 1
ATOM 700 C C . LYS A 1 91 ? -19.156 -8.904 13.057 1.00 93.81 91 LYS A C 1
ATOM 702 O O . LYS A 1 91 ? -20.245 -9.468 13.133 1.00 93.81 91 LYS A O 1
ATOM 707 N N . GLY A 1 92 ? -18.011 -9.588 13.049 1.00 93.12 92 GLY A N 1
ATOM 708 C CA . GLY A 1 92 ? -17.969 -11.042 13.189 1.00 93.12 92 GLY A CA 1
ATOM 709 C C . GLY A 1 92 ? -18.233 -11.487 14.627 1.00 93.12 92 GLY A C 1
ATOM 710 O O . GLY A 1 92 ? -17.857 -10.814 15.582 1.00 93.12 92 GLY A O 1
ATOM 711 N N . SER A 1 93 ? -18.854 -12.655 14.787 1.00 93.06 93 SER A N 1
ATOM 712 C CA . SER A 1 93 ? -19.179 -13.223 16.103 1.00 93.06 93 SER A CA 1
ATOM 713 C C . SER A 1 93 ? -17.949 -13.686 16.889 1.00 93.06 93 SER A C 1
ATOM 715 O O . SER A 1 93 ? -17.976 -13.740 18.116 1.00 93.06 93 SER A O 1
ATOM 717 N N . THR A 1 94 ? -16.868 -14.041 16.194 1.00 95.00 94 THR A N 1
ATOM 718 C CA . THR A 1 94 ? -15.621 -14.505 16.806 1.00 95.00 94 THR A CA 1
ATOM 719 C C . THR A 1 94 ? -14.618 -13.363 16.826 1.00 95.00 94 THR A C 1
ATOM 721 O O . THR A 1 94 ? -13.929 -13.118 15.841 1.00 95.00 94 THR A O 1
ATOM 724 N N . ILE A 1 95 ? -14.545 -12.656 17.954 1.00 92.44 95 ILE A N 1
ATOM 725 C CA . ILE A 1 95 ? -13.643 -11.511 18.115 1.00 92.44 95 ILE A CA 1
ATOM 726 C C . ILE A 1 95 ? -12.179 -11.985 18.151 1.00 92.44 95 ILE A C 1
ATOM 728 O O . ILE A 1 95 ? -11.835 -12.787 19.031 1.00 92.44 95 ILE A O 1
ATOM 732 N N . PRO A 1 96 ? -11.307 -11.486 17.250 1.00 94.25 96 PRO A N 1
ATOM 733 C CA . PRO A 1 96 ? -9.879 -11.786 17.279 1.00 94.25 96 PRO A CA 1
ATOM 734 C C . PRO A 1 96 ? -9.236 -11.389 18.612 1.00 94.25 96 PRO A C 1
ATOM 736 O O . PRO A 1 96 ? -9.571 -10.355 19.187 1.00 94.25 96 PRO A O 1
ATOM 739 N N . ASP A 1 97 ? -8.253 -12.158 19.083 1.00 93.81 97 ASP A N 1
ATOM 740 C CA . ASP A 1 97 ? -7.564 -11.873 20.353 1.00 93.81 97 ASP A CA 1
ATOM 741 C C . ASP A 1 97 ? -6.898 -10.492 20.384 1.00 93.81 97 ASP A C 1
ATOM 743 O O . ASP A 1 97 ? -6.852 -9.851 21.434 1.00 93.81 97 ASP A O 1
ATOM 747 N N . ALA A 1 98 ? -6.440 -10.004 19.227 1.00 91.06 98 ALA A N 1
ATOM 748 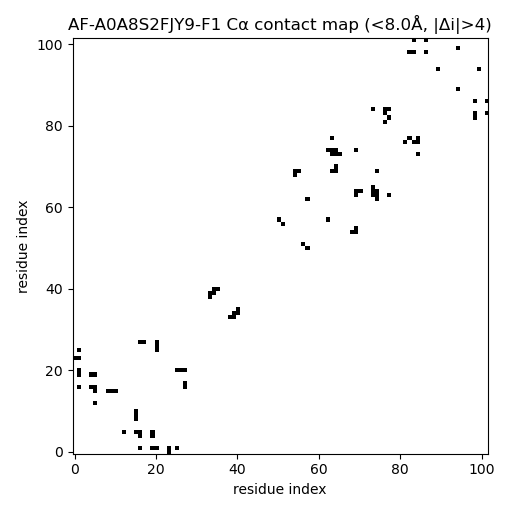C CA . ALA A 1 98 ? -5.895 -8.658 19.071 1.00 91.06 98 ALA A CA 1
ATOM 749 C C . ALA A 1 98 ? -6.902 -7.557 19.460 1.00 91.06 98 ALA A C 1
ATOM 751 O O . ALA A 1 98 ? -6.494 -6.524 19.982 1.00 91.06 98 ALA A O 1
ATOM 752 N N . CYS A 1 99 ? -8.203 -7.802 19.280 1.00 94.50 99 CYS A N 1
ATOM 753 C CA . CYS A 1 99 ? -9.273 -6.864 19.616 1.00 94.50 99 CYS A CA 1
ATOM 754 C C . CYS A 1 99 ? -9.723 -6.939 21.074 1.00 94.50 99 CYS A C 1
ATOM 756 O O . CYS A 1 99 ? -10.363 -6.020 21.561 1.00 94.50 99 CYS A O 1
ATOM 758 N N . LYS A 1 100 ? -9.377 -8.004 21.804 1.00 88.44 100 LYS A N 1
ATOM 759 C CA . LYS A 1 100 ? -9.743 -8.140 23.226 1.00 88.44 100 LYS A CA 1
ATOM 760 C C . LYS A 1 100 ? -8.923 -7.227 24.145 1.00 88.44 100 LYS A C 1
ATOM 762 O O . LYS A 1 100 ? -9.236 -7.112 25.324 1.00 88.44 100 LYS A O 1
ATOM 767 N N . LYS A 1 101 ? -7.837 -6.646 23.626 1.00 75.44 101 LYS A N 1
ATOM 768 C CA . LYS A 1 101 ? -6.864 -5.819 24.358 1.00 75.44 101 LYS A CA 1
ATOM 769 C C . LYS A 1 101 ? -6.909 -4.340 23.948 1.00 75.44 101 LYS A C 1
ATOM 771 O O . LYS A 1 101 ? -5.973 -3.609 24.272 1.00 75.44 101 LYS A O 1
ATOM 776 N N . ARG A 1 102 ? -7.920 -3.938 23.177 1.00 67.19 102 ARG A N 1
ATOM 777 C CA . ARG A 1 102 ? -8.058 -2.609 22.579 1.00 67.19 102 ARG A CA 1
ATOM 778 C C . ARG A 1 102 ? -9.349 -1.956 23.034 1.00 67.19 102 ARG A C 1
ATOM 780 O O . ARG A 1 102 ? -10.362 -2.683 23.107 1.00 67.19 102 ARG A O 1
#

Radius of gyration: 17.67 Å; Cα contacts (8 Å, |Δi|>4): 55; chains: 1; bounding box: 38×31×46 Å

Mean predicted aligned error: 3.52 Å

Solvent-accessible surface area (backbone atoms only — not comparable to full-atom values): 6212 Å² total; per-residue (Å²): 111,50,67,61,48,36,75,73,52,90,74,58,66,67,62,42,39,51,54,30,18,63,76,65,74,45,68,53,67,61,50,58,55,33,66,77,32,72,63,30,52,50,53,53,49,53,52,48,54,57,57,70,66,37,62,68,69,76,91,64,80,89,76,61,63,62,96,82,41,53,48,71,65,56,36,53,40,42,74,73,39,43,66,53,47,49,46,74,66,56,84,64,92,76,75,55,73,79,45,76,79,99

Organism: NCBI:txid1234261